Protein AF-W2KMB0-F1 (afdb_monomer)

Secondary structure (DSSP, 8-state):
------B-TT--B-----S-SSTTTT-S--TT----EEEEEEETTEEEEEEEEEEEEEEEETTEEEEEEEEEEEEEES-SSS--EEEEEEEETTEEEEEE--TT--S----------

Solvent-accessible surface area (backbone atoms only — not comparable to full-atom values): 7011 Å² total; per-residue (Å²): 130,44,33,30,66,51,60,54,96,88,67,54,64,59,86,49,36,76,38,48,58,52,68,50,55,97,43,82,59,45,96,86,41,71,40,78,44,80,51,76,47,79,56,97,82,29,38,37,42,32,41,34,37,30,27,45,39,38,37,66,45,70,62,42,62,38,59,45,37,78,48,41,36,30,47,27,23,64,42,91,91,73,63,45,62,56,34,37,37,34,59,52,90,98,42,74,49,76,50,74,71,63,82,87,71,66,105,68,85,90,82,84,89,73,75,67,130

InterPro domains:
  IPR008701 Necrosis inducing protein [PF05630] (3-98)
  IPR008701 Necrosis inducing protein [PTHR33657] (2-99)

Foldseek 3Di:
DAFDDQADPVGDGDPFDQQADDQCVVPVADPVGHDKDWDWDDDPQKIKIKIKGKGQWGYLGGNHGDGIDMWIKIFIFNDPVDTDGQWMWTDDPVDIDIDGDPDDDDPDDDDDDDRDD

Mean predicted aligned error: 6.32 Å

Radius of gyration: 16.23 Å; Cα contacts (8 Å, |Δi|>4): 225; chains: 1; bounding box: 41×25×40 Å

Structure (mmCIF, N/CA/C/O backbone):
data_AF-W2KMB0-F1
#
_entry.id   AF-W2KMB0-F1
#
loop_
_atom_site.group_PDB
_atom_site.id
_atom_site.type_symbol
_atom_site.label_atom_id
_atom_site.label_alt_id
_atom_site.label_comp_id
_atom_site.label_asym_id
_atom_site.label_entity_id
_atom_site.label_seq_id
_atom_site.pdbx_PDB_ins_code
_atom_site.Cartn_x
_atom_site.Cartn_y
_atom_site.Cartn_z
_atom_site.occupancy
_atom_site.B_iso_or_equiv
_atom_site.auth_seq_id
_atom_site.auth_comp_id
_atom_site.auth_asym_id
_atom_site.auth_atom_id
_atom_site.pdbx_PDB_model_num
ATOM 1 N N . PHE A 1 1 ? 10.453 5.120 -2.729 1.00 71.19 1 PHE A N 1
ATOM 2 C CA . PHE A 1 1 ? 9.648 4.221 -3.575 1.00 71.19 1 PHE A CA 1
ATOM 3 C C . PHE A 1 1 ? 8.254 4.806 -3.703 1.00 71.19 1 PHE A C 1
ATOM 5 O O . PHE A 1 1 ? 7.778 5.366 -2.725 1.00 71.19 1 PHE A O 1
ATOM 12 N N . ASN A 1 2 ? 7.643 4.763 -4.889 1.00 86.69 2 ASN A N 1
ATOM 13 C CA . ASN A 1 2 ? 6.293 5.289 -5.105 1.00 86.69 2 ASN A CA 1
ATOM 14 C C . ASN A 1 2 ? 5.351 4.132 -5.443 1.00 86.69 2 ASN A C 1
ATOM 16 O O . ASN A 1 2 ? 5.744 3.301 -6.263 1.00 86.69 2 ASN A O 1
ATOM 20 N N . PRO A 1 3 ? 4.144 4.080 -4.861 1.00 94.00 3 PRO A N 1
ATOM 21 C CA . PRO A 1 3 ? 3.123 3.127 -5.273 1.00 94.00 3 PRO A CA 1
ATOM 22 C C . PRO A 1 3 ? 2.614 3.396 -6.693 1.00 94.00 3 PRO A C 1
ATOM 24 O O . PRO A 1 3 ? 2.574 4.542 -7.150 1.00 94.00 3 PRO A O 1
ATOM 27 N N . TYR A 1 4 ? 2.199 2.333 -7.376 1.00 97.19 4 TYR A N 1
ATOM 28 C CA . TYR A 1 4 ? 1.653 2.351 -8.732 1.00 97.19 4 TYR A CA 1
ATOM 29 C C . TYR A 1 4 ? 0.290 1.645 -8.785 1.00 97.19 4 TYR A C 1
ATOM 31 O O . TYR A 1 4 ? 0.036 0.726 -8.002 1.00 97.19 4 TYR A O 1
ATOM 39 N N . PRO A 1 5 ? -0.575 1.998 -9.753 1.00 97.62 5 PRO A N 1
ATOM 40 C CA . PRO A 1 5 ? -1.701 1.153 -10.124 1.00 97.62 5 PRO A CA 1
ATOM 41 C C . PRO A 1 5 ? -1.198 -0.223 -10.586 1.00 97.62 5 PRO A C 1
ATOM 43 O O . PRO A 1 5 ? -0.280 -0.334 -11.403 1.00 97.62 5 PRO A O 1
ATOM 46 N N . ALA A 1 6 ? -1.792 -1.271 -10.033 1.00 98.19 6 ALA A N 1
ATOM 47 C CA . ALA A 1 6 ? -1.459 -2.667 -10.289 1.00 98.19 6 ALA A CA 1
ATOM 48 C C . ALA A 1 6 ? -2.492 -3.324 -11.202 1.00 98.19 6 ALA A C 1
ATOM 50 O O . ALA A 1 6 ? -2.166 -4.299 -11.871 1.00 98.19 6 ALA A O 1
ATOM 51 N N . VAL A 1 7 ? -3.714 -2.787 -11.216 1.00 98.25 7 VAL A N 1
ATOM 52 C CA . VAL A 1 7 ? -4.848 -3.243 -12.015 1.00 98.25 7 VAL A CA 1
ATOM 53 C C . VAL A 1 7 ? -5.660 -2.034 -12.490 1.00 98.25 7 VAL A C 1
ATOM 55 O O . VAL A 1 7 ? -5.679 -1.014 -11.795 1.00 98.25 7 VAL A O 1
ATOM 58 N N . ASP A 1 8 ? -6.291 -2.129 -13.657 1.00 97.38 8 ASP A N 1
ATOM 59 C CA . ASP A 1 8 ? -7.242 -1.134 -14.171 1.00 97.38 8 ASP A CA 1
ATOM 60 C C . ASP A 1 8 ? -8.701 -1.629 -14.110 1.00 97.38 8 ASP A C 1
ATOM 62 O O . ASP A 1 8 ? -8.990 -2.707 -13.589 1.00 97.38 8 ASP A O 1
ATOM 66 N N . GLU A 1 9 ? -9.640 -0.814 -14.598 1.00 97.50 9 GLU A N 1
ATOM 67 C CA . GLU A 1 9 ? -11.077 -1.123 -14.563 1.00 97.50 9 GLU A CA 1
ATOM 68 C C . GLU A 1 9 ? -11.485 -2.308 -15.452 1.00 97.50 9 GLU A C 1
ATOM 70 O O . GLU A 1 9 ? -12.465 -2.989 -15.148 1.00 97.50 9 GLU A O 1
ATOM 75 N N . ASP A 1 10 ? -10.701 -2.599 -16.492 1.00 98.25 10 ASP A N 1
ATOM 76 C CA . ASP A 1 10 ? -10.910 -3.726 -17.405 1.00 98.25 10 ASP A CA 1
ATOM 77 C C . ASP A 1 10 ? -10.270 -5.026 -16.881 1.00 98.25 10 ASP A C 1
ATOM 79 O O . ASP A 1 10 ? -10.422 -6.095 -17.478 1.00 98.25 10 ASP A O 1
ATOM 83 N N . GLY A 1 11 ? -9.554 -4.957 -15.754 1.00 97.62 11 GLY A N 1
ATOM 84 C CA . GLY A 1 11 ? -8.871 -6.091 -15.141 1.00 97.62 11 GLY A CA 1
ATOM 85 C C . GLY A 1 11 ? -7.494 -6.393 -15.733 1.00 97.62 11 GLY A C 1
ATOM 86 O O . GLY A 1 11 ? -6.923 -7.444 -15.426 1.00 97.62 11 GLY A O 1
ATOM 87 N N . ASN A 1 12 ? -6.922 -5.498 -16.546 1.00 98.38 12 ASN A N 1
ATOM 88 C CA . ASN A 1 12 ? -5.531 -5.631 -16.971 1.00 98.38 12 ASN A CA 1
ATOM 89 C C . ASN A 1 12 ? -4.609 -5.394 -15.778 1.00 98.38 12 ASN A C 1
ATOM 91 O O . ASN A 1 12 ? -4.875 -4.535 -14.941 1.00 98.38 12 ASN A O 1
ATOM 95 N N . THR A 1 13 ? -3.489 -6.114 -15.716 1.00 98.31 13 THR A N 1
ATOM 96 C CA . THR A 1 13 ? -2.530 -5.997 -14.613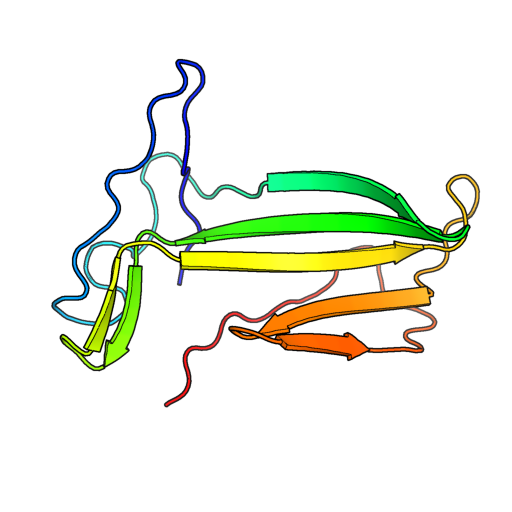 1.00 98.31 13 THR A CA 1
ATOM 97 C C . THR A 1 13 ? -1.196 -5.411 -15.058 1.00 98.31 13 THR A C 1
ATOM 99 O O . THR A 1 13 ? -0.754 -5.555 -16.199 1.00 98.31 13 THR A O 1
ATOM 102 N N . SER A 1 14 ? -0.525 -4.728 -14.131 1.00 97.50 14 SER A N 1
ATOM 103 C CA . SER A 1 14 ? 0.800 -4.162 -14.360 1.00 97.50 14 SER A CA 1
ATOM 104 C C . SER A 1 14 ? 1.813 -5.265 -14.667 1.00 97.50 14 SER A C 1
ATOM 106 O O . SER A 1 14 ? 2.041 -6.161 -13.858 1.00 97.50 14 SER A O 1
ATOM 108 N N . GLY A 1 15 ? 2.523 -5.139 -15.791 1.00 97.81 15 GLY A N 1
ATOM 109 C CA . GLY A 1 15 ? 3.646 -6.022 -16.125 1.00 97.81 15 GLY A CA 1
ATOM 110 C C . GLY A 1 15 ? 4.877 -5.846 -15.222 1.00 97.81 15 GLY A C 1
ATOM 111 O O . GLY A 1 15 ? 5.846 -6.595 -15.354 1.00 97.81 15 GLY A O 1
ATOM 112 N N . GLY A 1 16 ? 4.871 -4.866 -14.312 1.00 96.69 16 GLY A N 1
ATOM 113 C CA . GLY A 1 16 ? 5.986 -4.558 -13.415 1.00 96.69 16 GLY A CA 1
ATOM 114 C C . GLY A 1 16 ? 7.259 -4.112 -14.139 1.00 96.69 16 GLY A C 1
ATOM 115 O O . GLY A 1 16 ? 7.287 -3.897 -15.352 1.00 96.69 16 GLY A O 1
ATOM 116 N N . LEU A 1 17 ? 8.356 -4.015 -13.393 1.00 96.12 17 LEU A N 1
ATOM 117 C CA . LEU A 1 17 ? 9.684 -3.693 -13.908 1.00 96.12 17 LEU A CA 1
ATOM 118 C C . LEU A 1 17 ? 10.670 -4.812 -13.598 1.00 96.12 17 LEU A C 1
ATOM 120 O O . LEU A 1 17 ? 10.618 -5.455 -12.555 1.00 96.12 17 LEU A O 1
ATOM 124 N N . LYS A 1 18 ? 11.613 -5.037 -14.513 1.00 94.56 18 LYS A N 1
ATOM 125 C CA . LYS A 1 18 ? 12.755 -5.903 -14.215 1.00 94.56 18 LYS A CA 1
ATOM 126 C C . LYS A 1 18 ? 13.625 -5.198 -13.154 1.00 94.56 18 LYS A C 1
ATOM 128 O O . LYS A 1 18 ? 13.843 -3.993 -13.314 1.00 94.56 18 LYS A O 1
ATOM 133 N N . PRO A 1 19 ? 14.139 -5.900 -12.126 1.00 91.44 19 PRO A N 1
ATOM 134 C CA . PRO A 1 19 ? 15.055 -5.322 -11.141 1.00 91.44 19 PRO A CA 1
ATOM 135 C C . PRO A 1 19 ? 16.422 -5.096 -11.792 1.00 91.44 19 PRO A C 1
ATOM 137 O O . PRO A 1 19 ? 17.297 -5.955 -11.794 1.00 91.44 19 PRO A O 1
ATOM 140 N N . THR A 1 20 ? 16.542 -3.975 -12.491 1.00 90.44 20 THR A N 1
ATOM 141 C CA . THR A 1 20 ? 17.761 -3.513 -13.150 1.00 90.44 20 THR A CA 1
ATOM 142 C C . THR A 1 20 ? 17.867 -2.006 -12.993 1.00 90.44 20 THR A C 1
ATOM 144 O O . THR A 1 20 ? 16.847 -1.307 -12.973 1.00 90.44 20 THR A O 1
ATOM 147 N N . GLY A 1 21 ? 19.099 -1.500 -12.995 1.00 88.44 21 GLY A N 1
ATOM 148 C CA . GLY A 1 21 ? 19.379 -0.083 -12.785 1.00 88.44 21 GLY A CA 1
ATOM 149 C C . GLY A 1 21 ? 19.471 0.246 -11.298 1.00 88.44 21 GLY A C 1
ATOM 150 O O . GLY A 1 21 ? 19.887 -0.585 -10.502 1.00 88.44 21 GLY A O 1
ATOM 151 N N . SER A 1 22 ? 19.137 1.479 -10.921 1.00 87.25 22 SER A N 1
ATOM 152 C CA . SER A 1 22 ? 18.978 1.830 -9.508 1.00 87.25 22 SER A CA 1
ATOM 153 C C . SER A 1 22 ? 17.628 1.350 -8.974 1.00 87.25 22 SER A C 1
ATOM 155 O O . SER A 1 22 ? 16.684 1.128 -9.739 1.00 87.25 22 SER A O 1
ATOM 157 N N . GLN A 1 23 ? 17.515 1.299 -7.648 1.00 85.25 23 GLN A N 1
ATOM 158 C CA . GLN A 1 23 ? 16.314 0.883 -6.921 1.00 85.25 23 GLN A CA 1
ATOM 159 C C . GLN A 1 23 ? 15.031 1.597 -7.389 1.00 85.25 23 GLN A C 1
ATOM 161 O O . GLN A 1 23 ? 13.975 0.987 -7.505 1.00 85.25 23 GLN A O 1
ATOM 166 N N . SER A 1 24 ? 15.130 2.883 -7.741 1.00 85.44 24 SER A N 1
ATOM 167 C CA . SER A 1 24 ? 14.011 3.696 -8.239 1.00 85.44 24 SER A CA 1
ATOM 168 C C . SER A 1 24 ? 13.968 3.855 -9.765 1.00 85.44 24 SER A C 1
ATOM 170 O O . SER A 1 24 ? 13.077 4.527 -10.288 1.00 85.44 24 SER A O 1
ATOM 172 N N . SER A 1 25 ? 14.922 3.279 -10.505 1.00 89.88 25 SER A N 1
ATOM 173 C CA . SER A 1 25 ? 15.005 3.434 -11.961 1.00 89.88 25 SER A CA 1
ATOM 174 C C . SER A 1 25 ? 13.756 2.876 -12.643 1.00 89.88 25 SER A C 1
ATOM 176 O O . SER A 1 25 ? 13.414 1.705 -12.475 1.00 89.88 25 SER A O 1
ATOM 178 N N . GLY A 1 26 ? 13.066 3.734 -13.398 1.00 89.94 26 GLY A N 1
ATOM 179 C CA . GLY A 1 26 ? 11.801 3.410 -14.060 1.00 89.94 26 GLY A CA 1
ATOM 180 C C . GLY A 1 26 ? 10.565 3.445 -13.152 1.00 89.94 26 GLY A C 1
ATOM 181 O O . GLY A 1 26 ? 9.459 3.342 -13.672 1.00 89.94 26 GLY A O 1
ATOM 182 N N . CYS A 1 27 ? 10.715 3.632 -11.833 1.00 91.38 27 CYS A N 1
ATOM 183 C CA . CYS A 1 27 ? 9.613 3.660 -10.860 1.00 91.38 27 CYS A CA 1
ATOM 184 C C . CYS A 1 27 ? 9.610 4.908 -9.942 1.00 91.38 27 CYS A C 1
ATOM 186 O O . CYS A 1 27 ? 9.295 4.839 -8.751 1.00 91.38 27 CYS A O 1
ATOM 188 N N . THR A 1 28 ? 9.949 6.086 -10.478 1.00 91.69 28 THR A N 1
ATOM 189 C CA . THR A 1 28 ? 10.015 7.355 -9.718 1.00 91.69 28 THR A CA 1
ATOM 190 C C . THR A 1 28 ? 8.661 8.033 -9.471 1.00 91.69 28 THR A C 1
ATOM 192 O O . THR A 1 28 ? 8.621 9.089 -8.849 1.00 91.69 28 THR A O 1
ATOM 195 N N . GLY A 1 29 ? 7.563 7.444 -9.934 1.00 92.19 29 GLY A N 1
ATOM 196 C CA . GLY A 1 29 ? 6.202 7.979 -9.881 1.00 92.19 29 GLY A CA 1
ATOM 197 C C . GLY A 1 29 ? 5.433 7.663 -11.168 1.00 92.19 29 GLY A C 1
ATOM 198 O O . GLY A 1 29 ? 5.993 7.718 -12.265 1.00 92.19 29 GLY A O 1
ATOM 199 N N . SER A 1 30 ? 4.166 7.276 -11.038 1.00 92.56 30 SER A N 1
ATOM 200 C CA . SER A 1 30 ? 3.280 7.024 -12.179 1.00 92.56 30 SER A CA 1
ATOM 201 C C . SER A 1 30 ? 2.741 8.337 -12.744 1.00 92.56 30 SER A C 1
ATOM 203 O O . SER A 1 30 ? 2.364 9.227 -11.981 1.00 92.56 30 SER A O 1
ATOM 205 N N . SER A 1 31 ? 2.619 8.441 -14.069 1.00 93.50 31 SER A N 1
ATOM 206 C CA . SER A 1 31 ? 1.909 9.556 -14.716 1.00 93.50 31 SER A CA 1
ATOM 207 C C . SER A 1 31 ? 0.406 9.563 -14.415 1.00 93.50 31 SER A C 1
ATOM 209 O O . SER A 1 31 ? -0.234 10.599 -14.560 1.00 93.50 31 SER A O 1
ATOM 211 N N . LEU A 1 32 ? -0.145 8.428 -13.976 1.00 93.62 32 LEU A N 1
ATOM 212 C CA . LEU A 1 32 ? -1.541 8.286 -13.554 1.00 93.62 32 LEU A CA 1
ATOM 213 C C . LEU A 1 32 ? -1.757 8.648 -12.074 1.00 93.62 32 LEU A C 1
ATOM 215 O O . LEU A 1 32 ? -2.885 8.620 -11.597 1.00 93.62 32 LEU A O 1
ATOM 219 N N . GLY A 1 33 ? -0.688 8.978 -11.341 1.00 93.75 33 GLY A N 1
ATOM 220 C CA . GLY A 1 33 ? -0.728 9.155 -9.891 1.00 93.75 33 GLY A CA 1
ATOM 221 C C . GLY A 1 33 ? -0.489 7.860 -9.105 1.00 93.75 33 GLY A C 1
ATOM 222 O O . GLY A 1 33 ? -0.337 6.773 -9.664 1.00 93.75 33 GLY A O 1
ATOM 223 N N . SER A 1 34 ? -0.385 8.008 -7.784 1.00 94.69 34 SER A N 1
ATOM 224 C CA . SER A 1 34 ? -0.186 6.901 -6.837 1.00 94.69 34 SER A CA 1
ATOM 225 C C . SER A 1 34 ? -1.489 6.127 -6.598 1.00 94.69 34 SER A C 1
ATOM 227 O O . SER A 1 34 ? -2.570 6.650 -6.855 1.00 94.69 34 SER A O 1
ATOM 229 N N . GLN A 1 35 ? -1.394 4.910 -6.057 1.00 96.38 35 GLN A N 1
ATOM 230 C CA . GLN A 1 35 ? -2.551 4.080 -5.713 1.00 96.38 35 GLN A CA 1
ATOM 231 C C . GLN A 1 35 ? -2.356 3.366 -4.370 1.00 96.38 35 GLN A C 1
ATOM 233 O O . GLN A 1 35 ? -1.257 2.922 -4.038 1.00 96.38 35 GLN A O 1
ATOM 238 N N . ILE A 1 36 ? -3.453 3.233 -3.626 1.00 96.31 36 ILE A N 1
ATOM 239 C CA . ILE A 1 36 ? -3.583 2.418 -2.413 1.00 96.31 36 ILE A CA 1
ATOM 240 C C . ILE A 1 36 ? -4.817 1.520 -2.552 1.00 96.31 36 ILE A C 1
ATOM 242 O O . ILE A 1 36 ? -5.818 1.935 -3.143 1.00 96.31 36 ILE A O 1
ATOM 246 N N . TYR A 1 37 ? -4.748 0.301 -2.025 1.00 97.44 37 TYR A N 1
ATOM 247 C CA . TYR A 1 37 ? -5.853 -0.659 -1.993 1.00 97.44 37 TYR A CA 1
ATOM 248 C C . TYR A 1 37 ? -6.317 -0.846 -0.557 1.00 97.44 37 TYR A C 1
ATOM 250 O O . TYR A 1 37 ? -5.487 -0.953 0.339 1.00 97.44 37 TYR A O 1
ATOM 258 N N . GLY A 1 38 ? -7.630 -0.890 -0.342 1.00 97.25 38 GLY A N 1
ATOM 259 C CA . GLY A 1 38 ? -8.233 -1.087 0.973 1.00 97.25 38 GLY A CA 1
ATOM 260 C C . GLY A 1 38 ? -9.094 -2.345 1.013 1.00 97.25 38 GLY A C 1
ATOM 261 O O . GLY A 1 38 ? -9.861 -2.595 0.083 1.00 97.25 38 GLY A O 1
ATOM 262 N N . ARG A 1 39 ? -9.010 -3.120 2.097 1.00 97.75 39 ARG A N 1
ATOM 263 C CA . ARG A 1 39 ? -9.949 -4.211 2.394 1.00 97.75 39 ARG A CA 1
ATOM 264 C C . ARG A 1 39 ? -10.211 -4.281 3.893 1.00 97.75 39 ARG A C 1
ATOM 266 O O . ARG A 1 39 ? -9.270 -4.241 4.678 1.00 97.75 39 ARG A O 1
ATOM 273 N N . ALA A 1 40 ? -11.475 -4.413 4.278 1.00 96.56 40 ALA A N 1
ATOM 274 C CA . ALA A 1 40 ? -11.880 -4.533 5.674 1.00 96.56 40 ALA A CA 1
ATOM 275 C C . ALA A 1 40 ? -12.396 -5.942 5.984 1.00 96.56 40 ALA A C 1
ATOM 277 O O . ALA A 1 40 ? -12.977 -6.602 5.116 1.00 96.56 40 ALA A O 1
ATOM 278 N N . VAL A 1 41 ? -12.183 -6.391 7.218 1.00 97.00 41 VAL A N 1
ATOM 279 C CA . VAL A 1 41 ? -12.713 -7.652 7.741 1.00 97.00 41 VAL A CA 1
ATOM 280 C C . VAL A 1 41 ? -12.945 -7.541 9.246 1.00 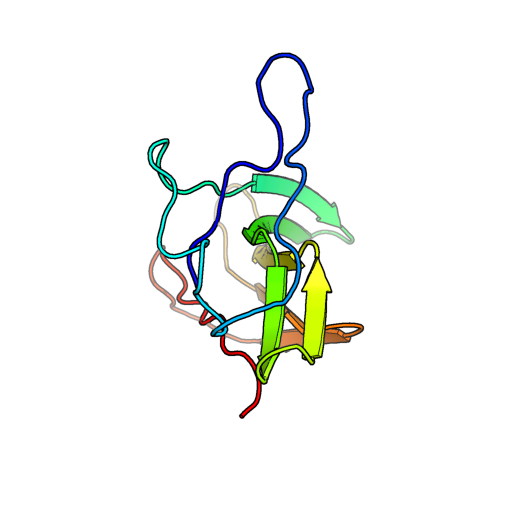97.00 41 VAL A C 1
ATOM 282 O O . VAL A 1 41 ? -12.201 -6.853 9.939 1.00 97.00 41 VAL A O 1
ATOM 285 N N . GLU A 1 42 ? -13.956 -8.234 9.755 1.00 97.44 42 GLU A N 1
ATOM 286 C CA . GLU A 1 42 ? -14.069 -8.521 11.185 1.00 97.44 42 GLU A CA 1
ATOM 287 C C . GLU A 1 42 ? -13.356 -9.846 11.475 1.00 97.44 42 GLU A C 1
ATOM 289 O O . GLU A 1 42 ? -13.590 -10.848 10.794 1.00 97.44 42 GLU A O 1
ATOM 294 N N . TYR A 1 43 ? -12.469 -9.858 12.465 1.00 93.50 43 TYR A N 1
ATOM 295 C CA . TYR A 1 43 ? -11.702 -11.035 12.851 1.00 93.50 43 TYR A CA 1
ATOM 296 C C . TYR A 1 43 ? -11.620 -11.114 14.374 1.00 93.50 43 TYR A C 1
ATOM 298 O O . TYR A 1 43 ? -1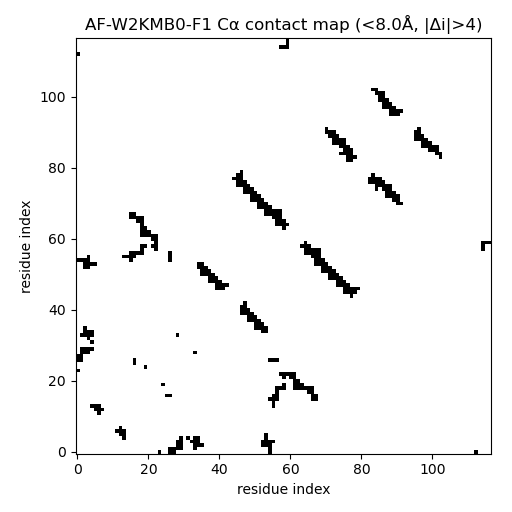1.130 -10.192 15.015 1.00 93.50 43 TYR A O 1
ATOM 306 N N . GLU A 1 44 ? -12.115 -12.211 14.952 1.00 93.94 44 GLU A N 1
ATOM 307 C CA . GLU A 1 44 ? -12.073 -12.472 16.402 1.00 93.94 44 GLU A CA 1
ATOM 308 C C . GLU A 1 44 ? -12.607 -11.314 17.279 1.00 93.94 44 GLU A C 1
ATOM 310 O O . GLU A 1 44 ? -12.114 -11.067 18.377 1.00 93.94 44 GLU A O 1
ATOM 315 N N . GLY A 1 45 ? -13.645 -10.610 16.812 1.00 94.31 45 GLY A N 1
ATOM 316 C CA . GLY A 1 45 ? -14.298 -9.529 17.562 1.00 94.31 45 GLY A CA 1
ATOM 317 C C . GLY A 1 45 ? -13.594 -8.169 17.498 1.00 94.31 45 GLY A C 1
ATOM 318 O O . GLY A 1 45 ? -13.986 -7.261 18.224 1.00 94.31 45 GLY A O 1
ATOM 319 N N . VAL A 1 46 ? -12.585 -8.012 16.634 1.00 95.12 46 VAL A N 1
ATOM 320 C CA . VAL A 1 46 ? -12.002 -6.714 16.250 1.00 95.12 46 VAL A CA 1
ATOM 321 C C . VAL A 1 46 ? -12.130 -6.496 14.740 1.00 95.12 46 VAL A C 1
ATOM 323 O O . VAL A 1 46 ? -12.291 -7.444 13.969 1.00 95.12 46 VAL A O 1
ATOM 326 N N . TYR A 1 47 ? -12.032 -5.247 14.291 1.00 96.38 47 TYR A N 1
ATOM 327 C CA . TYR A 1 47 ? -12.126 -4.889 12.875 1.00 96.38 47 TYR A CA 1
ATOM 328 C C . TYR A 1 47 ? -10.747 -4.543 12.320 1.00 96.38 47 TYR A C 1
ATOM 330 O O . TYR A 1 47 ? -10.074 -3.640 12.815 1.00 96.38 47 TYR A O 1
ATOM 338 N N . GLY A 1 48 ? -10.325 -5.260 11.282 1.00 95.06 48 GLY A N 1
ATOM 339 C CA . GLY A 1 48 ? -9.074 -5.036 10.571 1.00 95.06 48 GLY A CA 1
ATOM 340 C C . GLY A 1 48 ? -9.300 -4.291 9.261 1.00 95.06 48 GLY A C 1
ATOM 341 O O . GLY A 1 48 ? -10.038 -4.758 8.394 1.00 95.06 48 GLY A O 1
ATOM 342 N N . PHE A 1 49 ? -8.616 -3.162 9.089 1.00 95.62 49 PHE A N 1
ATOM 343 C CA . PHE A 1 49 ? -8.574 -2.388 7.850 1.00 95.62 49 PHE A CA 1
ATOM 344 C C . PHE A 1 49 ? -7.189 -2.525 7.234 1.00 95.62 49 PHE A C 1
ATOM 346 O O . PHE A 1 49 ? -6.231 -1.897 7.688 1.00 95.62 49 PHE A O 1
ATOM 353 N N . MET A 1 50 ? -7.081 -3.378 6.219 1.00 95.12 50 MET A N 1
ATOM 354 C CA . MET A 1 50 ? -5.853 -3.569 5.467 1.00 95.12 50 MET A CA 1
ATOM 355 C C . MET A 1 50 ? -5.719 -2.489 4.401 1.00 95.12 50 MET A C 1
ATOM 357 O O . MET A 1 50 ? -6.626 -2.299 3.590 1.00 95.12 50 MET A O 1
ATOM 361 N N . TYR A 1 51 ? -4.556 -1.852 4.371 1.00 95.06 51 TYR A N 1
ATOM 362 C CA . TYR A 1 51 ? -4.114 -0.977 3.301 1.00 95.06 51 TYR A CA 1
ATOM 363 C C . TYR A 1 51 ? -2.916 -1.610 2.614 1.00 95.06 51 TYR A C 1
ATOM 365 O O . TYR A 1 51 ? -2.007 -2.077 3.293 1.00 95.06 51 TYR A O 1
ATOM 373 N N . SER A 1 52 ? -2.906 -1.639 1.286 1.00 95.19 52 SER A N 1
ATOM 374 C CA . SER A 1 52 ? -1.829 -2.252 0.517 1.00 95.19 52 SER A CA 1
ATOM 375 C C . SER A 1 52 ? -1.376 -1.368 -0.636 1.00 95.19 52 SER A C 1
ATOM 377 O O . SER A 1 52 ? -2.161 -0.603 -1.204 1.00 95.19 52 SER A O 1
ATOM 379 N N . TRP A 1 53 ? -0.095 -1.477 -0.972 1.00 95.88 53 TRP A N 1
ATOM 380 C CA . TRP A 1 53 ? 0.570 -0.730 -2.026 1.00 95.88 53 TRP A CA 1
ATOM 381 C C . TRP A 1 53 ? 1.316 -1.688 -2.938 1.00 95.88 53 TRP A C 1
ATOM 383 O O . TRP A 1 53 ? 1.923 -2.651 -2.478 1.00 95.88 53 TRP A O 1
ATOM 393 N N . TYR A 1 54 ? 1.284 -1.379 -4.229 1.00 96.25 54 TYR A N 1
ATOM 394 C CA . TYR A 1 54 ? 2.035 -2.099 -5.243 1.00 96.25 54 TYR A CA 1
ATOM 395 C C . TYR A 1 54 ? 3.190 -1.247 -5.749 1.00 96.25 54 TYR A C 1
ATOM 397 O O . TYR A 1 54 ? 2.993 -0.089 -6.133 1.00 96.25 54 TYR A O 1
ATOM 405 N N . MET A 1 55 ? 4.374 -1.843 -5.830 1.00 95.00 55 MET A N 1
ATOM 406 C CA . MET A 1 55 ? 5.540 -1.263 -6.477 1.00 95.00 55 MET A CA 1
ATOM 407 C C . MET A 1 55 ? 5.924 -2.145 -7.679 1.00 95.00 55 MET A C 1
ATOM 409 O O . MET A 1 55 ? 5.882 -3.373 -7.600 1.00 95.00 55 MET A O 1
ATOM 413 N N . PRO A 1 56 ? 6.318 -1.567 -8.832 1.00 95.88 56 PRO A N 1
ATOM 414 C CA . PRO A 1 56 ? 6.627 -2.364 -10.022 1.00 95.88 56 PRO A CA 1
ATOM 415 C C . PRO A 1 56 ? 7.808 -3.334 -9.855 1.00 95.88 56 PRO A C 1
ATOM 417 O O . PRO A 1 56 ? 7.928 -4.287 -10.629 1.00 95.88 56 PRO A O 1
ATOM 420 N N . LYS A 1 57 ? 8.688 -3.079 -8.885 1.00 93.56 57 LYS A N 1
ATOM 421 C CA . LYS A 1 57 ? 9.830 -3.910 -8.498 1.00 93.56 57 LYS A CA 1
ATOM 422 C C . LYS A 1 57 ? 10.231 -3.606 -7.055 1.00 93.56 57 LYS A C 1
ATOM 424 O O . LYS A 1 57 ? 10.064 -2.463 -6.625 1.00 93.56 57 LYS A O 1
ATOM 429 N N . ASP A 1 58 ? 10.838 -4.590 -6.408 1.00 90.69 58 ASP A N 1
ATOM 430 C CA . ASP A 1 58 ? 11.697 -4.411 -5.240 1.00 90.69 58 ASP A CA 1
ATOM 431 C C . ASP A 1 58 ? 13.137 -4.728 -5.652 1.00 90.69 58 ASP A C 1
ATOM 433 O O . ASP A 1 58 ? 13.409 -5.684 -6.382 1.00 90.69 58 ASP A O 1
ATOM 437 N N . GLU A 1 59 ? 14.064 -3.881 -5.237 1.00 85.38 59 GLU A N 1
ATOM 438 C CA . GLU A 1 59 ? 15.471 -3.990 -5.582 1.00 85.38 59 GLU A CA 1
ATOM 439 C C . GLU A 1 59 ? 16.300 -3.442 -4.424 1.00 85.38 59 GLU A C 1
ATOM 441 O O . GLU A 1 59 ? 16.284 -2.242 -4.140 1.00 85.38 59 GLU A O 1
ATOM 446 N N . THR A 1 60 ? 17.037 -4.327 -3.754 1.00 81.81 60 THR A N 1
ATOM 447 C CA . THR A 1 60 ? 17.928 -3.960 -2.646 1.00 81.81 60 THR A CA 1
ATOM 448 C C . THR A 1 60 ? 19.230 -3.370 -3.177 1.00 81.81 60 THR A C 1
ATOM 450 O O . THR A 1 60 ? 19.730 -2.380 -2.651 1.00 81.81 60 THR A O 1
ATOM 453 N N . LEU A 1 61 ? 19.742 -3.921 -4.282 1.00 80.06 61 LEU A N 1
ATOM 454 C CA . LEU A 1 61 ? 20.930 -3.454 -4.998 1.00 80.06 61 LEU A CA 1
ATOM 455 C C . LEU A 1 61 ? 20.741 -3.618 -6.512 1.00 80.06 61 LEU A C 1
ATOM 457 O O . LEU A 1 61 ? 19.959 -4.472 -6.921 1.00 80.06 61 LEU A O 1
ATOM 461 N N . PRO A 1 62 ? 21.482 -2.875 -7.360 1.00 79.56 62 PRO A N 1
ATOM 462 C CA . PRO A 1 62 ? 21.394 -3.009 -8.812 1.00 79.56 62 PRO A CA 1
ATOM 463 C C . PRO A 1 62 ? 21.477 -4.463 -9.303 1.00 79.56 62 PRO A C 1
ATOM 465 O O . PRO A 1 62 ? 22.512 -5.115 -9.168 1.00 79.56 62 PRO A O 1
ATOM 468 N N . GLY A 1 63 ? 20.398 -4.969 -9.899 1.00 78.81 63 GLY A N 1
ATOM 469 C CA . GLY A 1 63 ? 20.284 -6.342 -10.396 1.00 78.81 63 GLY A CA 1
ATOM 470 C C . GLY A 1 63 ? 19.864 -7.396 -9.361 1.00 78.81 63 GLY A C 1
ATOM 471 O O . GLY A 1 63 ? 19.697 -8.556 -9.738 1.00 78.81 63 GLY A O 1
ATOM 472 N N . LEU A 1 64 ? 19.696 -7.028 -8.087 1.00 86.56 64 LEU A N 1
ATOM 473 C CA . LEU A 1 64 ? 19.360 -7.919 -6.973 1.00 86.56 64 LEU A CA 1
ATOM 474 C C . LEU A 1 64 ? 18.010 -7.526 -6.364 1.00 86.56 64 LEU A C 1
ATOM 476 O O . LEU A 1 64 ? 17.891 -6.546 -5.631 1.00 86.56 64 LEU A O 1
ATOM 480 N N . GLY A 1 65 ? 16.987 -8.317 -6.675 1.00 90.69 65 GLY A N 1
ATOM 481 C CA . GLY A 1 65 ? 15.615 -8.083 -6.239 1.00 90.69 65 GLY A CA 1
ATOM 482 C C . GLY A 1 65 ? 14.617 -8.887 -7.063 1.00 90.69 65 GLY A C 1
ATOM 483 O O . GLY A 1 65 ? 14.981 -9.884 -7.696 1.00 90.69 65 GLY A O 1
ATOM 484 N N . HIS A 1 66 ? 13.369 -8.435 -7.099 1.00 93.69 66 HIS A N 1
ATOM 485 C CA . HIS A 1 66 ? 12.305 -9.068 -7.868 1.00 93.69 66 HIS A CA 1
ATOM 486 C C . HIS A 1 66 ? 11.405 -8.060 -8.584 1.00 93.69 66 HIS A C 1
ATOM 488 O O . HIS A 1 66 ? 11.248 -6.901 -8.208 1.00 93.69 66 HIS A O 1
ATOM 494 N N . ARG A 1 67 ? 10.810 -8.536 -9.680 1.00 95.62 67 ARG A N 1
ATOM 495 C CA . ARG A 1 67 ? 9.710 -7.845 -10.348 1.00 95.62 67 ARG A CA 1
ATOM 496 C C . ARG A 1 67 ? 8.468 -7.989 -9.478 1.00 95.62 67 ARG A C 1
ATOM 498 O O . ARG A 1 67 ? 8.190 -9.102 -9.038 1.00 95.62 67 ARG A O 1
ATOM 505 N N . HIS A 1 68 ? 7.705 -6.904 -9.372 1.00 95.56 68 HIS A N 1
ATOM 506 C CA . HIS A 1 68 ? 6.541 -6.758 -8.503 1.00 95.56 68 HIS A CA 1
ATOM 507 C C . HIS A 1 68 ? 6.911 -6.747 -7.032 1.00 95.56 68 HIS A C 1
ATOM 509 O O . HIS A 1 68 ? 7.751 -7.520 -6.585 1.00 95.56 68 HIS A O 1
ATOM 515 N N . ASP A 1 69 ? 6.236 -5.892 -6.293 1.00 94.62 69 ASP A N 1
ATOM 516 C CA . ASP A 1 69 ? 6.300 -5.861 -4.850 1.00 94.62 69 ASP A CA 1
ATOM 517 C C . ASP A 1 69 ? 4.951 -5.394 -4.309 1.00 94.62 69 ASP A C 1
ATOM 519 O O . ASP A 1 69 ? 4.283 -4.549 -4.914 1.00 94.62 69 ASP A O 1
ATOM 523 N N . TRP A 1 70 ? 4.527 -6.024 -3.223 1.00 94.62 70 TRP A N 1
ATOM 524 C CA . TRP A 1 70 ? 3.249 -5.795 -2.575 1.00 94.62 70 TRP A CA 1
ATOM 525 C C . TRP A 1 70 ? 3.483 -5.727 -1.082 1.00 94.62 70 TRP A C 1
ATOM 527 O O . TRP A 1 70 ? 3.796 -6.730 -0.446 1.00 94.62 70 TRP A O 1
ATOM 537 N N . GLU A 1 71 ? 3.239 -4.551 -0.530 1.00 92.88 71 GLU A N 1
ATOM 538 C CA . GLU A 1 71 ? 3.346 -4.316 0.897 1.00 92.88 71 GLU A CA 1
ATOM 539 C C . GLU A 1 71 ? 1.978 -3.957 1.468 1.00 92.88 71 GLU A C 1
ATOM 541 O O . GLU A 1 71 ? 1.091 -3.466 0.759 1.00 92.88 71 GLU A O 1
ATOM 546 N N . ALA A 1 72 ? 1.778 -4.209 2.757 1.00 91.69 72 ALA A N 1
ATOM 547 C CA . ALA A 1 72 ? 0.522 -3.940 3.427 1.00 91.69 72 ALA A CA 1
ATOM 548 C C . ALA A 1 72 ? 0.705 -3.543 4.892 1.00 91.69 72 ALA A C 1
ATOM 550 O O . ALA A 1 72 ? 1.627 -3.969 5.584 1.00 91.69 72 ALA A O 1
ATOM 551 N N . CYS A 1 73 ? -0.245 -2.773 5.403 1.00 91.56 73 CYS A N 1
ATOM 552 C CA . CYS A 1 73 ? -0.453 -2.614 6.830 1.00 91.56 73 CYS A CA 1
ATOM 553 C C . CYS A 1 73 ? -1.906 -2.910 7.188 1.00 91.56 73 CYS A C 1
ATOM 555 O O . CYS A 1 73 ? -2.790 -2.851 6.336 1.00 91.56 73 CYS A O 1
ATOM 557 N N . VAL A 1 74 ? -2.156 -3.242 8.450 1.00 91.94 74 VAL A N 1
ATOM 558 C CA . VAL A 1 74 ? -3.500 -3.433 8.992 1.00 91.94 74 VAL A CA 1
ATOM 559 C C . VAL A 1 74 ? -3.667 -2.542 10.209 1.00 91.94 74 VAL A C 1
ATOM 561 O O . VAL A 1 74 ? -2.846 -2.573 11.126 1.00 91.94 74 VAL A O 1
ATOM 564 N N . VAL A 1 75 ? -4.734 -1.750 10.208 1.00 92.38 75 VAL A N 1
ATOM 565 C CA . VAL A 1 75 ? -5.193 -0.999 11.377 1.00 92.38 75 VAL A CA 1
ATOM 566 C C . VAL A 1 75 ? -6.291 -1.811 12.041 1.00 92.38 75 VAL A C 1
ATOM 568 O O . VAL A 1 75 ? -7.307 -2.091 11.406 1.00 92.38 75 VAL A O 1
ATOM 571 N N . TRP A 1 76 ? -6.081 -2.193 13.296 1.00 92.56 76 TRP A N 1
ATOM 572 C CA . TRP A 1 76 ? -7.059 -2.941 14.078 1.00 92.56 76 TRP A CA 1
ATOM 573 C C . TRP A 1 76 ? -7.780 -2.003 15.034 1.00 92.56 76 TRP A C 1
ATOM 575 O O . TRP A 1 76 ? -7.121 -1.293 15.798 1.00 92.56 76 TRP A O 1
ATOM 585 N N . ILE A 1 77 ? -9.111 -2.019 15.012 1.00 93.00 77 ILE A N 1
ATOM 586 C CA . ILE A 1 77 ? -9.965 -1.250 15.924 1.00 93.00 77 ILE A CA 1
ATOM 587 C C . ILE A 1 77 ? -10.936 -2.159 16.682 1.00 93.00 77 ILE A C 1
ATOM 589 O O . ILE A 1 77 ? -11.301 -3.228 16.193 1.00 93.00 77 ILE A O 1
ATOM 593 N N . ASP A 1 78 ? -11.349 -1.740 17.874 1.00 94.31 78 ASP A N 1
ATOM 594 C CA . ASP A 1 78 ? -12.265 -2.489 18.747 1.00 94.31 78 ASP A CA 1
ATOM 595 C C . ASP A 1 78 ? -13.757 -2.301 18.425 1.00 94.31 78 ASP A C 1
ATOM 597 O O . ASP A 1 78 ? -14.558 -3.193 18.691 1.00 94.31 78 ASP A O 1
ATOM 601 N N . SER A 1 79 ? -14.145 -1.169 17.837 1.00 94.06 79 SER A N 1
ATOM 602 C CA . SER A 1 79 ? -15.535 -0.830 17.512 1.00 94.06 79 SER A CA 1
ATOM 603 C C . SER A 1 79 ? -15.627 -0.020 16.218 1.00 94.06 79 SER A C 1
ATOM 605 O O . SER A 1 79 ? -14.668 0.642 15.831 1.00 94.06 79 SER A O 1
ATOM 607 N N . LEU A 1 80 ? -16.783 -0.060 15.545 1.00 93.31 80 LEU A N 1
ATOM 608 C CA . LEU A 1 80 ? -17.083 0.800 14.391 1.00 93.31 80 LEU A CA 1
ATOM 609 C C . LEU A 1 80 ? -17.751 2.125 14.789 1.00 93.31 80 LEU A C 1
ATOM 611 O O . LEU A 1 80 ? -17.617 3.104 14.057 1.00 93.31 80 LEU A O 1
ATOM 615 N N . ASP A 1 81 ? -18.457 2.160 15.923 1.00 93.81 81 ASP A N 1
ATOM 616 C CA . ASP A 1 81 ? -19.222 3.335 16.363 1.00 93.81 81 ASP A CA 1
ATOM 617 C C . ASP A 1 81 ? -18.350 4.342 17.132 1.00 93.81 81 ASP A C 1
ATOM 619 O O . ASP A 1 81 ? -18.484 5.551 16.947 1.00 93.81 81 ASP A O 1
ATOM 623 N N . ASP A 1 82 ? -17.440 3.838 17.973 1.00 91.56 82 ASP A N 1
ATOM 624 C CA . ASP A 1 82 ? -16.468 4.623 18.750 1.00 91.56 82 ASP A CA 1
ATOM 625 C C . ASP A 1 82 ? -15.091 3.935 18.692 1.00 91.56 82 ASP A C 1
ATOM 627 O O . ASP A 1 82 ? -14.727 3.175 19.592 1.00 91.56 82 ASP A O 1
ATOM 631 N N . PRO A 1 83 ? -14.369 4.082 17.567 1.00 91.25 83 PRO A N 1
ATOM 632 C CA . PRO A 1 83 ? -13.216 3.250 17.255 1.00 91.25 83 PRO A CA 1
ATOM 633 C C . PRO A 1 83 ? -11.968 3.638 18.054 1.00 91.25 83 PRO A C 1
ATOM 635 O O . PRO A 1 83 ? -11.452 4.751 17.926 1.00 91.25 83 PRO A O 1
ATOM 638 N N . THR A 1 84 ? -11.382 2.677 18.768 1.00 89.94 84 THR A N 1
ATOM 639 C CA . THR A 1 84 ? -10.024 2.780 19.317 1.00 89.94 84 THR A CA 1
ATOM 640 C C . THR A 1 84 ? -9.073 1.882 18.537 1.00 89.94 84 THR A C 1
ATOM 642 O O . THR A 1 84 ? -9.330 0.695 18.363 1.00 89.94 84 THR A O 1
ATOM 645 N N . ILE A 1 85 ? -7.929 2.421 18.096 1.00 89.00 85 ILE A N 1
ATOM 646 C CA . ILE A 1 85 ? -6.861 1.605 17.500 1.00 89.00 85 ILE A CA 1
ATOM 647 C C . ILE A 1 85 ? -6.244 0.726 18.591 1.00 89.00 85 ILE A C 1
ATOM 649 O O . ILE A 1 85 ? -5.586 1.227 19.504 1.00 89.00 85 ILE A O 1
ATOM 653 N N . VAL A 1 86 ? -6.420 -0.588 18.473 1.00 89.56 86 VAL A N 1
ATOM 654 C CA . VAL A 1 86 ? -5.919 -1.569 19.447 1.00 89.56 86 VAL A CA 1
ATOM 655 C C . VAL A 1 86 ? -4.581 -2.179 19.042 1.00 89.56 86 VAL A C 1
ATOM 657 O O . VAL A 1 86 ? -3.774 -2.530 19.904 1.00 89.56 86 VAL A O 1
ATOM 660 N N . ALA A 1 87 ? -4.313 -2.264 17.740 1.00 87.94 87 ALA A N 1
ATOM 661 C CA . ALA A 1 87 ? -3.055 -2.764 17.206 1.00 87.94 87 ALA A CA 1
AT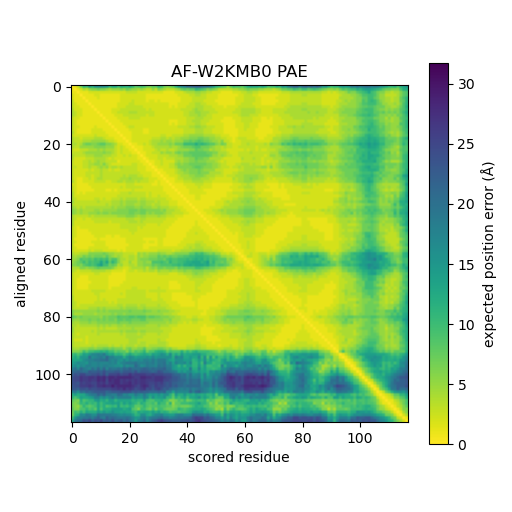OM 662 C C . ALA A 1 87 ? -2.803 -2.236 15.792 1.00 87.94 87 ALA A C 1
ATOM 664 O O . ALA A 1 87 ? -3.735 -1.907 15.057 1.00 87.94 87 ALA A O 1
ATOM 665 N N . LEU A 1 88 ? -1.534 -2.223 15.391 1.00 87.38 88 LEU A N 1
ATOM 666 C CA . LEU A 1 88 ? -1.131 -2.102 13.994 1.00 87.38 88 LEU A CA 1
ATOM 667 C C . LEU A 1 88 ? -0.314 -3.315 13.579 1.00 87.38 88 LEU A C 1
ATOM 669 O O . LEU A 1 88 ? 0.530 -3.781 14.346 1.00 87.38 88 LEU A O 1
ATOM 673 N N . SER A 1 89 ? -0.516 -3.757 12.344 1.00 88.38 89 SER A N 1
ATOM 674 C CA . SER A 1 89 ? 0.340 -4.735 11.680 1.00 88.38 89 SER A CA 1
ATOM 675 C C . SER A 1 89 ? 1.001 -4.100 10.462 1.00 88.38 89 SER A C 1
ATOM 677 O O . SER A 1 89 ? 0.334 -3.379 9.726 1.00 88.38 89 SER A O 1
ATOM 679 N N . ALA A 1 90 ? 2.277 -4.375 10.216 1.00 87.62 90 ALA A N 1
ATOM 680 C CA . ALA A 1 90 ? 2.953 -4.015 8.969 1.00 87.62 90 ALA A CA 1
ATOM 681 C C . ALA A 1 90 ? 3.643 -5.246 8.380 1.00 87.62 90 ALA A C 1
ATOM 683 O O . ALA A 1 90 ? 4.202 -6.056 9.129 1.00 87.62 90 ALA A O 1
ATOM 684 N N . SER A 1 91 ? 3.583 -5.396 7.060 1.00 87.12 91 SER A N 1
ATOM 685 C CA . SER A 1 91 ? 4.330 -6.425 6.349 1.00 87.12 91 SER A CA 1
ATOM 686 C C . SER A 1 91 ? 5.828 -6.183 6.482 1.00 87.12 91 SER A C 1
ATOM 688 O O . SER A 1 91 ? 6.317 -5.054 6.531 1.00 87.12 91 SER A O 1
ATOM 690 N N . TYR A 1 92 ? 6.555 -7.285 6.583 1.00 84.56 92 TYR A N 1
ATOM 691 C CA . TYR A 1 92 ? 7.999 -7.321 6.486 1.00 84.56 92 TYR A CA 1
ATOM 692 C C . TYR A 1 92 ? 8.401 -8.658 5.884 1.00 84.56 92 TYR A C 1
ATOM 694 O O . TYR A 1 92 ? 8.626 -9.648 6.591 1.00 84.56 92 TYR A O 1
ATOM 702 N N . HIS A 1 93 ? 8.449 -8.696 4.553 1.00 80.75 93 HIS A N 1
ATOM 703 C CA . HIS A 1 93 ? 8.684 -9.919 3.792 1.00 80.75 93 HIS A CA 1
ATOM 704 C C . HIS A 1 93 ? 7.711 -11.036 4.238 1.00 80.75 93 HIS A C 1
ATOM 706 O O . HIS A 1 93 ? 6.496 -10.888 4.152 1.00 80.75 93 HIS A O 1
ATOM 712 N N . ASN A 1 94 ? 8.233 -12.149 4.768 1.00 72.06 94 ASN A N 1
ATOM 713 C CA . ASN A 1 94 ? 7.449 -13.305 5.220 1.00 72.06 94 ASN A CA 1
ATOM 714 C C . ASN A 1 94 ? 6.855 -13.148 6.635 1.00 72.06 94 ASN A C 1
ATOM 716 O O . ASN A 1 94 ? 6.322 -14.114 7.181 1.00 72.06 94 ASN A O 1
ATOM 720 N N . TYR A 1 95 ? 6.988 -11.975 7.258 1.00 62.75 95 TYR A N 1
ATOM 721 C CA . TYR A 1 95 ? 6.582 -11.724 8.638 1.00 62.75 95 TYR A CA 1
ATOM 722 C C . TYR A 1 95 ? 5.631 -10.530 8.738 1.00 62.75 95 TYR A C 1
ATOM 724 O O . TYR A 1 95 ? 5.614 -9.644 7.887 1.00 62.75 95 TYR A O 1
ATOM 732 N N . ALA A 1 96 ? 4.856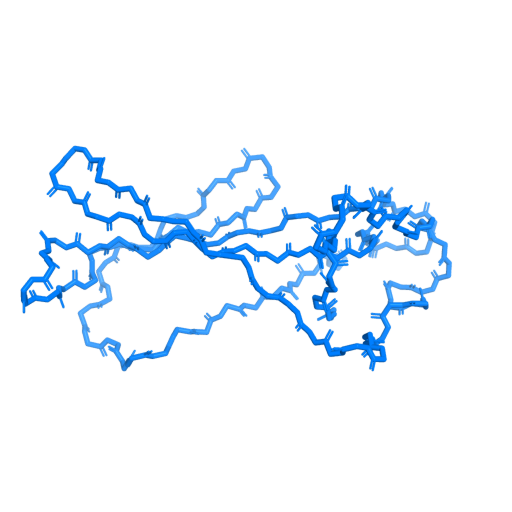 -10.503 9.822 1.00 67.00 96 ALA A N 1
ATOM 733 C CA . ALA A 1 96 ? 4.080 -9.343 10.234 1.00 67.00 96 ALA A CA 1
ATOM 734 C C . ALA A 1 96 ? 4.671 -8.785 11.532 1.00 67.00 96 ALA A C 1
ATOM 736 O O . ALA A 1 96 ? 4.869 -9.528 12.497 1.00 67.00 96 ALA A O 1
ATOM 737 N N . TYR A 1 97 ? 4.934 -7.482 11.568 1.00 63.09 97 TYR A N 1
ATOM 738 C CA . TYR A 1 97 ? 5.263 -6.780 12.806 1.00 63.09 97 TYR A CA 1
ATOM 739 C C . TYR A 1 97 ? 3.997 -6.239 13.449 1.00 63.09 97 TYR A C 1
ATOM 741 O O . TYR A 1 97 ? 3.226 -5.564 12.777 1.00 63.09 97 TYR A O 1
ATOM 749 N N . TYR A 1 98 ? 3.817 -6.497 14.746 1.00 67.38 98 TYR A N 1
ATOM 750 C CA . TYR A 1 98 ? 2.684 -6.011 15.529 1.00 67.38 98 TYR A CA 1
ATOM 751 C C . TYR A 1 98 ? 3.143 -4.942 16.516 1.00 67.38 98 TYR A C 1
ATOM 753 O O . TYR A 1 98 ? 4.027 -5.191 17.336 1.00 67.38 98 TYR A O 1
ATOM 761 N N . ALA A 1 99 ? 2.518 -3.770 16.470 1.00 64.00 99 ALA A N 1
ATOM 762 C CA . ALA A 1 99 ? 2.660 -2.746 17.496 1.00 64.00 99 ALA A CA 1
ATOM 763 C C . ALA A 1 99 ? 1.358 -2.666 18.303 1.00 64.00 99 ALA A C 1
ATOM 765 O O . ALA A 1 99 ? 0.313 -2.295 17.766 1.00 64.00 99 ALA A O 1
ATOM 766 N N . TYR A 1 100 ? 1.426 -3.019 19.589 1.00 56.31 100 TYR A N 1
ATOM 767 C CA . TYR A 1 100 ? 0.340 -2.832 20.554 1.00 56.31 100 TYR A CA 1
ATOM 768 C C . TYR A 1 100 ? 0.514 -1.503 21.295 1.00 56.31 100 TYR A C 1
ATOM 770 O O . TYR A 1 100 ? 1.632 -1.129 21.648 1.00 56.31 100 TYR A O 1
ATOM 778 N N . GLY A 1 101 ? -0.599 -0.830 21.597 1.00 53.19 101 GLY A N 1
ATOM 779 C CA . GLY A 1 101 ? -0.620 0.215 22.627 1.00 53.19 101 GLY A CA 1
ATOM 780 C C . GLY A 1 101 ? -0.403 1.653 22.159 1.00 53.19 101 GLY A C 1
ATOM 781 O O . GLY A 1 101 ? 0.133 2.457 22.917 1.00 53.19 101 GLY A O 1
ATOM 782 N N . MET A 1 102 ? -0.847 2.028 20.957 1.00 54.03 102 MET A N 1
ATOM 783 C CA . MET A 1 102 ? -0.847 3.441 20.561 1.00 54.03 102 MET A CA 1
ATOM 784 C C . MET A 1 102 ? -2.149 4.130 20.959 1.00 54.03 102 MET A C 1
ATOM 786 O O . MET A 1 102 ? -2.987 4.484 20.135 1.00 54.03 102 MET A O 1
ATOM 790 N N . GLN A 1 103 ? -2.295 4.329 22.267 1.00 45.25 103 GLN A N 1
ATOM 791 C CA . GLN A 1 103 ? -3.312 5.204 22.829 1.00 45.25 103 GLN A CA 1
ATOM 792 C C . GLN A 1 103 ? -2.949 6.638 22.398 1.00 45.25 103 GLN A C 1
ATOM 794 O O . GLN A 1 103 ? -1.872 7.125 22.73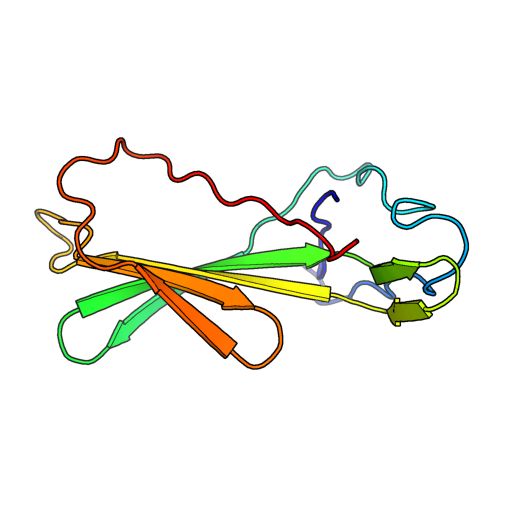4 1.00 45.25 103 GLN A O 1
ATOM 799 N N . HIS A 1 104 ? -3.825 7.294 21.627 1.00 45.19 104 HIS A N 1
ATOM 800 C CA . HIS A 1 104 ? -3.718 8.694 21.164 1.00 4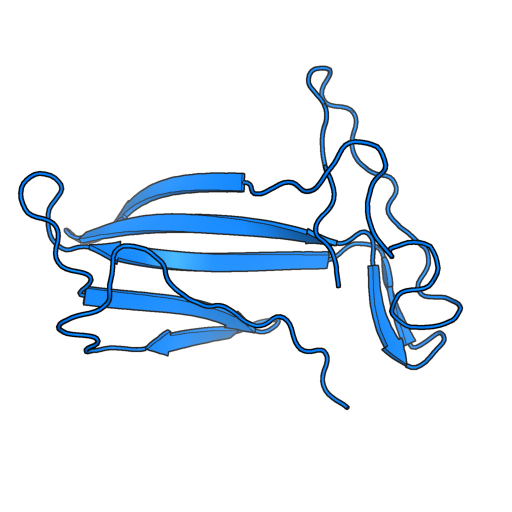5.19 104 HIS A CA 1
ATOM 801 C C . HIS A 1 104 ? -2.912 8.994 19.882 1.00 45.19 104 HIS A C 1
ATOM 803 O O . HIS A 1 104 ? -2.196 9.996 19.833 1.00 45.19 104 HIS A O 1
ATOM 809 N N . MET A 1 105 ? -3.068 8.223 18.798 1.00 48.12 105 MET A N 1
ATOM 810 C CA . MET A 1 105 ? -2.680 8.737 17.472 1.00 48.12 105 MET A CA 1
ATOM 811 C C . MET A 1 105 ? -3.811 9.495 16.770 1.00 48.12 105 MET A C 1
ATOM 813 O O . MET A 1 105 ? -4.974 9.108 16.811 1.00 48.12 105 MET A O 1
ATOM 817 N N . LEU A 1 106 ? -3.419 10.592 16.115 1.00 50.38 106 LEU A N 1
ATOM 818 C CA . LEU A 1 106 ? -4.214 11.365 15.160 1.00 50.38 106 LEU A CA 1
ATOM 819 C C . LEU A 1 106 ? -4.744 10.451 14.037 1.00 50.38 106 LEU A C 1
ATOM 821 O O . LEU A 1 106 ? -4.170 9.398 13.775 1.00 50.38 106 LEU A O 1
ATOM 825 N N . ALA A 1 107 ? -5.779 10.894 13.316 1.00 52.91 107 ALA A N 1
ATOM 826 C CA . ALA A 1 107 ? -6.455 10.173 12.223 1.00 52.91 107 ALA A CA 1
ATOM 827 C C . ALA A 1 107 ? -5.565 9.770 11.016 1.00 52.91 107 ALA A C 1
ATOM 829 O O . ALA A 1 107 ? -6.067 9.372 9.968 1.00 52.91 107 ALA A O 1
ATOM 830 N N . THR A 1 108 ? -4.242 9.906 11.110 1.00 57.75 108 THR A N 1
ATOM 831 C CA . THR A 1 108 ? -3.278 9.554 10.067 1.00 57.75 108 THR A CA 1
ATOM 832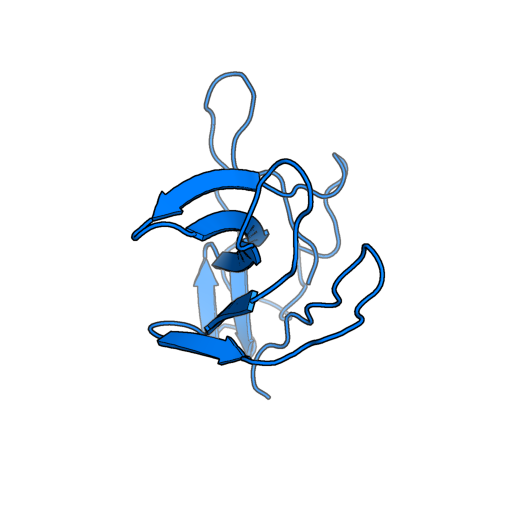 C C . THR A 1 108 ? -2.053 8.896 10.694 1.00 57.75 108 THR A C 1
ATOM 834 O O . THR A 1 108 ? -1.364 9.487 11.525 1.00 57.75 108 THR A O 1
ATOM 837 N N . LEU A 1 109 ? -1.775 7.674 10.247 1.00 62.28 109 LEU A N 1
ATOM 838 C CA . LEU A 1 109 ? -0.620 6.865 10.624 1.00 62.28 109 LEU A CA 1
ATOM 839 C C . LEU A 1 109 ? 0.518 7.084 9.621 1.00 62.28 109 LEU A C 1
ATOM 841 O O . LEU A 1 109 ? 0.265 7.285 8.433 1.00 62.28 109 LEU A O 1
ATOM 845 N N . LYS A 1 110 ? 1.771 7.022 10.081 1.00 69.25 110 LYS A N 1
ATOM 846 C CA . LYS A 1 110 ? 2.953 7.072 9.209 1.00 69.25 110 LYS A CA 1
ATOM 847 C C . LYS A 1 110 ? 3.545 5.674 9.069 1.00 69.25 110 LYS A C 1
ATOM 849 O O . LYS A 1 110 ? 3.889 5.059 10.073 1.00 69.25 110 LYS A O 1
ATOM 854 N N . PHE A 1 111 ? 3.672 5.211 7.831 1.00 69.12 111 PHE A N 1
ATOM 855 C CA . PHE A 1 111 ? 4.377 3.986 7.466 1.00 69.12 111 PHE A CA 1
ATOM 856 C C . PHE A 1 111 ? 5.508 4.355 6.509 1.00 69.12 111 PHE A C 1
ATOM 858 O O . PHE A 1 111 ? 5.274 5.087 5.545 1.00 69.12 111 PHE A O 1
ATOM 865 N N . ASP A 1 112 ? 6.713 3.853 6.777 1.00 73.00 112 ASP A N 1
ATOM 866 C CA . ASP A 1 112 ? 7.892 4.096 5.949 1.00 73.00 112 ASP A CA 1
ATOM 867 C C . ASP A 1 112 ? 8.282 2.809 5.212 1.00 73.00 112 ASP A C 1
ATOM 869 O O . ASP A 1 112 ? 8.581 1.792 5.836 1.00 73.00 112 ASP A O 1
ATOM 873 N N . PHE A 1 113 ? 8.318 2.865 3.879 1.00 64.62 113 PHE A N 1
ATOM 874 C CA . PHE A 1 113 ? 8.869 1.793 3.048 1.00 64.62 113 PHE A CA 1
ATOM 875 C C . PHE A 1 113 ? 10.373 2.003 2.883 1.00 64.62 113 PHE A C 1
ATOM 877 O O . PHE A 1 113 ? 10.807 2.933 2.192 1.00 64.62 113 PHE A O 1
ATOM 884 N N . ILE A 1 114 ? 11.168 1.151 3.529 1.00 67.88 114 ILE A N 1
ATOM 885 C CA . ILE A 1 114 ? 12.631 1.213 3.515 1.00 67.88 114 ILE A CA 1
ATOM 886 C C . ILE A 1 114 ? 13.163 -0.146 3.062 1.00 67.88 114 ILE A C 1
ATOM 888 O O . ILE A 1 114 ? 13.019 -1.135 3.772 1.00 67.88 114 ILE A O 1
ATOM 892 N N . THR A 1 115 ? 13.833 -0.192 1.913 1.00 54.81 115 THR A N 1
ATOM 893 C CA . THR A 1 115 ? 14.639 -1.359 1.526 1.00 54.81 115 THR A CA 1
ATOM 894 C C . THR A 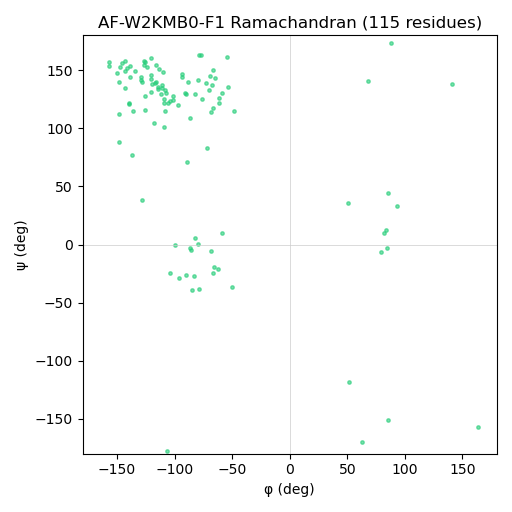1 115 ? 15.873 -1.426 2.423 1.00 54.81 115 THR A C 1
ATOM 896 O O . THR A 1 115 ? 16.546 -0.403 2.602 1.00 54.81 115 THR A O 1
ATOM 899 N N . SER A 1 116 ? 16.192 -2.597 2.980 1.00 45.38 116 SER A N 1
ATOM 900 C CA . SER A 1 116 ? 17.417 -2.788 3.768 1.00 45.38 116 SER A CA 1
ATOM 901 C C . SER A 1 116 ? 18.651 -2.354 2.966 1.00 45.38 116 SER A C 1
ATOM 903 O O . SER A 1 116 ? 18.745 -2.672 1.780 1.00 45.38 116 SER A O 1
ATOM 905 N N . LYS A 1 117 ? 19.564 -1.619 3.615 1.00 39.03 117 LYS A N 1
ATOM 906 C CA . LYS A 1 117 ? 20.854 -1.199 3.041 1.00 39.03 117 LYS A CA 1
ATOM 907 C C . LYS A 1 117 ? 21.732 -2.379 2.643 1.00 39.03 117 LYS A C 1
ATOM 909 O O . LYS A 1 117 ? 21.691 -3.397 3.369 1.00 39.03 117 LYS A O 1
#

Nearest PDB structures (foldseek):
  3gnu-assembly1_P  TM=9.651E-01  e=3.079E-08  Pythium aphanidermatum
  3gnz-assembly1_P  TM=9.327E-01  e=4.255E-08  Pythium aphanidermatum
  5no9-assembly3_C  TM=9.297E-01  e=6.548E-08  Pythium aphanidermatum
  5nnw-assembly1_A  TM=9.444E-01  e=1.250E-07  Pythium aphanidermatum
  5no9-assembly2_B  TM=8.601E-01  e=4.739E-08  Pythium aphanidermatum

pLDDT: mean 85.43, std 15.03, range [39.03, 98.38]

Sequence (117 aa):
FNPYPAVDEDGNTSGGLKPTGSQSSGCTGSSLGSQIYGRAVEYEGVYGFMYSWYMPKDETLPGLGHRHDWEACVVWIDSLDDPTIVALSASYHNYAYYAYGMQHMLATLKFDFITSK

Organism: Phytophthora nicotianae (NCBI:txid4792)

=== Feature glossary ===
A reading guide for the features in this record.

Start from the sequence.

  · Sequence gives the chain of amino acids in standard one-letter code (A=alanine, C=cysteine, …, Y=tyrosine), read N→C. It is the only feature that is directly encoded by the gene; all structural features are derived from the folded form of this sequence.

Fold it, and you get atomic coordinates and the backbone conformation that goes with them.

  · Structure coordinates are given as an mmCIF _atom_site loop: one row per atom with element, residue name, chain id, sequence number, and x/y/z position in Å. Only the four main-chain atoms per residue are included here; side chains are omitted to keep the record compact.

  · Backbone dihedral angles. Every residue except chain termini has a φ (preceding-C → N → Cα → C) and a ψ (N → Cα → C → next-N). They are reported in degrees following the IUPAC sign convention. Secondary structure is essentially a statement about which (φ, ψ) basin each residue occupies.

  · Eight-state secondary structure (DSSP): H is the canonical α-helix, G the tighter 3₁₀-helix, I the wider π-helix; E/B are β-structure, T and S are turns and bends, and '-' is everything else. DSSP derives these from the pattern of main-chain N–H···O=C hydrogen bonds, not from the sequence.

  · SS3 is a coarse helix/strand/coil call (letters a/b/c) made by the P-SEA algorithm from inter-Cα distances and dihedrals. It is less detailed than DSSP but needs only Cα positions.

Summarize the fold with a handful of shape descriptors and a per-residue structural alphabet.

  · Radius of gyration (Rg) is the root-mean-square distance of Cα atoms from their centroid — a single number for overall size and compactness. A globular domain of N residues has Rg ≈ 2.2·N^0.38 Å; an extended or disordered chain has a much larger Rg. The Cα contact count is the number of residue pairs whose Cα atoms are within 8 Å and are more than four positions apart in sequence — a standard proxy for tertiary packing density. The bounding box is the smallest axis-aligned box enclosing all Cα atoms.

  · 3Di is Foldseek's structural alphabet. Each residue is assigned one of twenty discrete states based on how its Cα sits relative to its spatial (not sequential) neighbors. Aligning 3Di strings finds structural homologs roughly as well as full 3D superposition, but orders of magnitude faster.

  · Solvent-accessible surface area (SASA) is the area in Å² traced out by the centre of a 1.4 Å probe sphere (a water molecule) rolled over the protein's van der Waals surface (Shrake–Rupley / Lee–Richards construction). Buried residues have near-zero SASA; fully exposed residues can exceed 200 Å². The total SASA scales roughly with the number of surface residues.

Ask how reliable the model is.

  · For AlphaFold models, the B-factor field carries pLDDT — the model's own estimate of local accuracy on a 0–100 scale. Regions with pLDDT<50 should be treated as essentially unmodeled; they often correspond to intrinsically disordered segments.

  · For experimental (PDB) structures, the B-factor (temperature factor) quantifies the positional spread of each atom in the crystal — a combination of thermal vibration and static disorder — in units of Å². High B-factors mark flexible loops or poorly resolved regions; low B-factors mark the rigid, well-ordered core.

  · Predicted Aligned Error (PAE) is an AlphaFold confidence matrix: entry (i, j) is the expected error in the position of residue j, in ångströms, when the prediction is superimposed on the true structure at residue i. Low PAE within a block of residues means that block is internally rigid and well-predicted; high PAE between two blocks means their relative placement is uncertain even if each block individually is confident.

Place it in context: what it resembles, what it is annotated as, and how it looks.

  · Structural nearest neighbors (via Foldseek easy-search vs the PDB). Reported per hit: target PDB id, E-value, and alignment TM-score. A TM-score above ~0.5 is the conventional threshold for 'same fold'.

  · Functional annotations link the protein to curated databases. InterPro entries identify conserved domains and families by matching the sequence against member-database signatures (Pfam, PROSITE, CDD, …). Gene Ontology (GO) terms describe molecular function, biological process, and cellular component in a controlled vocabulary. CATH places the structure in a hierarchical fold classification (Class/Architecture/Topology/Homologous-superfamily). The organism is the source species.

  · The contact map is a binary N×N matrix image: pixel (i, j) is dark where Cα_i and Cα_j are within 8 Å and |i−j|>4. Because the |i−j|>4 filter removes local helical contacts, off-diagonal stripes parallel to the main diagonal indicate parallel β-sheets; stripes perpendicular to it indicate antiparallel β-sheets. The Ramachandran plot scatters every residue's (φ, ψ) pair against the sterically allowed regions. The PAE heatmap renders the predicted-aligned-error matrix.

  · Six rendered views show the 3D structure from the faces of a cube — i.e. along ±x, ±y, ±z. Rendering representation is drawn randomly per protein from cartoon (secondary-structure ribbons), sticks (backbone bonds), or molecular surface; coloring is either N→C rainbow (blue at the N-terminus through red at the C-terminus) or one color per chain.